Protein AF-A0A8K0U6S1-F1 (afdb_monomer)

pLDDT: mean 73.05, std 15.77, range [42.09, 96.25]

Sequence (130 aa):
DDYENVHPDIINKYYDVDSPQLMRQARQTRAGHPENEDEDFVIQDIAAQQMQQARHEAVCVLSAIDPFIDQNSEDVFYTMLHELIVRNITPDNFGLRTEEWEDGHYPTYEIIHIGRQELKDLHVSLADLI

Mean predicted aligned error: 19.87 Å

Structure (mmCIF, N/CA/C/O backbone):
data_AF-A0A8K0U6S1-F1
#
_entry.id   AF-A0A8K0U6S1-F1
#
loop_
_atom_site.group_PDB
_atom_site.id
_atom_site.type_symbol
_atom_site.label_atom_id
_atom_site.label_alt_id
_atom_site.label_comp_id
_atom_site.label_asym_id
_atom_site.label_entity_id
_atom_site.label_seq_id
_atom_site.pdbx_PDB_ins_code
_atom_site.Cartn_x
_atom_site.Cartn_y
_atom_site.Cartn_z
_atom_site.occupancy
_atom_site.B_iso_or_equiv
_atom_site.auth_seq_id
_atom_site.auth_comp_id
_atom_site.auth_asym_id
_atom_site.auth_atom_id
_atom_site.pdbx_PDB_model_num
ATOM 1 N N . ASP A 1 1 ? -4.825 9.990 42.679 1.00 52.81 1 ASP A N 1
ATOM 2 C CA . ASP A 1 1 ? -5.852 10.811 43.343 1.00 52.81 1 ASP A CA 1
ATOM 3 C C . ASP A 1 1 ? -5.530 12.240 42.950 1.00 52.81 1 ASP A C 1
ATOM 5 O O . ASP A 1 1 ? -4.779 12.926 43.626 1.00 52.81 1 ASP A O 1
ATOM 9 N N . ASP A 1 2 ? -5.911 12.600 41.722 1.00 57.50 2 ASP A N 1
ATOM 10 C CA . ASP A 1 2 ? -5.187 13.622 40.943 1.00 57.50 2 ASP A CA 1
ATOM 11 C C . ASP A 1 2 ? -5.944 14.960 40.884 1.00 57.50 2 ASP A C 1
ATOM 13 O O . ASP A 1 2 ? -5.611 15.847 40.100 1.00 57.50 2 ASP A O 1
ATOM 17 N N . TYR A 1 3 ? -6.970 15.117 41.726 1.00 59.97 3 TYR A N 1
ATOM 18 C CA . TYR A 1 3 ? -7.880 16.268 41.706 1.00 59.97 3 TYR A CA 1
ATOM 19 C C . TYR A 1 3 ? -8.016 16.979 43.057 1.00 59.97 3 TYR A C 1
ATOM 21 O O . TYR A 1 3 ? -8.895 17.819 43.222 1.00 59.97 3 TYR A O 1
ATOM 29 N N . GLU A 1 4 ? -7.123 16.710 44.011 1.00 62.50 4 GLU A N 1
ATOM 30 C CA . GLU A 1 4 ? -7.229 17.232 45.382 1.00 62.50 4 GLU A CA 1
ATOM 31 C C . GLU A 1 4 ? -7.019 18.763 45.488 1.00 62.50 4 GLU A C 1
ATOM 33 O O . GLU A 1 4 ? -7.388 19.372 46.486 1.00 62.50 4 GLU A O 1
ATOM 38 N N . ASN A 1 5 ? -6.510 19.415 44.432 1.00 62.59 5 ASN A N 1
ATOM 39 C CA . ASN A 1 5 ? -6.234 20.862 44.395 1.00 62.59 5 ASN A CA 1
ATOM 40 C C . ASN A 1 5 ? -7.011 21.645 43.321 1.00 62.59 5 ASN A C 1
ATOM 42 O O . ASN A 1 5 ? -6.708 22.816 43.074 1.00 62.59 5 ASN A O 1
ATOM 46 N N . VAL A 1 6 ? -7.998 21.040 42.652 1.00 66.25 6 VAL A N 1
ATOM 47 C CA . VAL A 1 6 ? -8.800 21.776 41.663 1.00 66.25 6 VAL A CA 1
ATOM 48 C C . VAL A 1 6 ? -9.935 22.507 42.375 1.00 66.25 6 VAL A C 1
ATOM 50 O O . VAL A 1 6 ? -10.813 21.890 42.970 1.00 66.25 6 VAL A O 1
ATOM 53 N N . HIS A 1 7 ? -9.921 23.840 42.304 1.00 65.75 7 HIS A N 1
ATOM 54 C CA . HIS A 1 7 ? -10.969 24.671 42.892 1.00 65.75 7 HIS A CA 1
ATOM 55 C C . HIS A 1 7 ? -12.331 24.333 42.252 1.00 65.75 7 HIS A C 1
ATOM 57 O O . HIS A 1 7 ? -12.411 24.285 41.020 1.00 65.75 7 HIS A O 1
ATOM 63 N N . PRO A 1 8 ? -13.405 24.126 43.037 1.00 66.50 8 PRO A N 1
ATOM 64 C CA . PRO A 1 8 ? -14.701 23.666 42.525 1.00 66.50 8 PRO A CA 1
ATOM 65 C C . PRO A 1 8 ? -15.278 24.581 41.436 1.00 66.50 8 PRO A C 1
ATOM 67 O O . PRO A 1 8 ? -15.878 24.097 40.482 1.00 66.50 8 PRO A O 1
ATOM 70 N N . ASP A 1 9 ? -15.004 25.883 41.495 1.00 63.88 9 ASP A N 1
ATOM 71 C CA . ASP A 1 9 ? -15.434 26.843 40.469 1.00 63.88 9 ASP A CA 1
ATOM 72 C C . ASP A 1 9 ? -14.833 26.569 39.080 1.00 63.88 9 ASP A C 1
ATOM 74 O O . ASP A 1 9 ? -15.455 26.871 38.062 1.00 63.88 9 ASP A O 1
ATOM 78 N N . ILE A 1 10 ? -13.635 25.974 39.013 1.00 65.12 10 ILE A N 1
ATOM 79 C CA . ILE A 1 10 ? -13.023 25.564 37.742 1.00 65.12 10 ILE A CA 1
ATOM 80 C C . ILE A 1 10 ? -13.830 24.414 37.146 1.00 65.12 10 ILE A C 1
ATOM 82 O O . ILE A 1 10 ? -14.128 24.427 35.957 1.00 65.12 10 ILE A O 1
ATOM 86 N N . ILE A 1 11 ? -14.233 23.452 37.974 1.00 62.75 11 ILE A N 1
ATOM 87 C CA . ILE A 1 11 ? -15.068 22.328 37.545 1.00 62.75 11 ILE A CA 1
ATOM 88 C C . ILE A 1 11 ? -16.433 22.859 37.092 1.00 62.75 11 ILE A C 1
ATOM 90 O O . ILE A 1 11 ? -16.884 22.536 35.998 1.00 62.75 11 ILE A O 1
ATOM 94 N N . ASN A 1 12 ? -17.044 23.761 37.857 1.00 63.91 12 ASN A N 1
ATOM 95 C CA . ASN A 1 12 ? -18.363 24.309 37.540 1.00 63.91 12 ASN A CA 1
ATOM 96 C C . ASN A 1 12 ? -18.378 25.128 36.242 1.00 63.91 12 ASN A C 1
ATOM 98 O O . ASN A 1 12 ? -19.343 25.035 35.487 1.00 63.91 12 ASN A O 1
ATOM 102 N N . LYS A 1 13 ? -17.291 25.850 35.930 1.00 60.91 13 LYS A N 1
ATOM 103 C CA . LYS A 1 13 ? -17.141 26.593 34.667 1.00 60.91 13 LYS A CA 1
ATOM 104 C C . LYS A 1 13 ? -17.123 25.687 33.433 1.00 60.91 13 LYS A C 1
ATOM 106 O O . LYS A 1 13 ? -17.563 26.110 32.371 1.00 60.91 13 LYS A O 1
ATOM 111 N N . TYR A 1 14 ? -16.584 24.476 33.555 1.00 58.97 14 TYR A N 1
ATOM 112 C CA . TYR A 1 14 ? -16.512 23.527 32.439 1.00 58.97 14 TYR A CA 1
ATOM 113 C C . TYR A 1 14 ? -17.683 22.536 32.408 1.00 58.97 14 TYR A C 1
ATOM 115 O O . TYR A 1 14 ? -17.895 21.899 31.380 1.00 58.97 14 TYR A O 1
ATOM 123 N N . TYR A 1 15 ? -18.444 22.413 33.501 1.00 63.22 15 TYR A N 1
ATOM 124 C CA . TYR A 1 15 ? -19.561 21.471 33.622 1.00 63.22 15 TYR A CA 1
ATOM 125 C C . TYR A 1 15 ? -20.952 22.124 33.714 1.00 63.22 15 TYR A C 1
ATOM 127 O O . TYR A 1 15 ? -21.918 21.411 33.980 1.00 63.22 15 TYR A O 1
ATOM 135 N N . ASP A 1 16 ? -21.071 23.437 33.466 1.00 54.28 16 ASP A N 1
ATOM 136 C CA . ASP A 1 16 ? -22.342 24.183 33.346 1.00 54.28 16 ASP A CA 1
ATOM 137 C C . ASP A 1 16 ? -23.383 23.831 34.427 1.00 54.28 16 ASP A C 1
ATOM 139 O O . ASP A 1 16 ? -24.584 23.684 34.181 1.00 54.28 16 ASP A O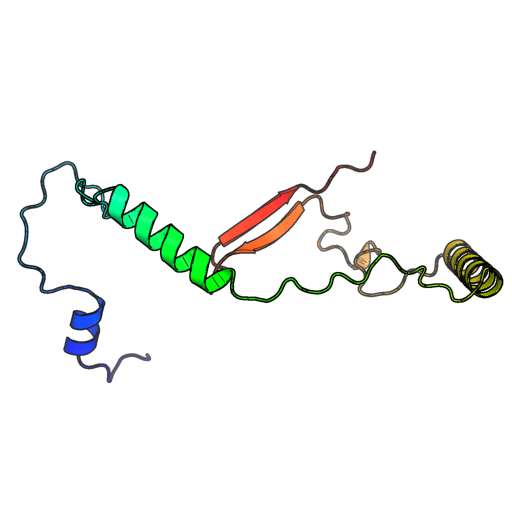 1
ATOM 143 N N . VAL A 1 17 ? -22.915 23.683 35.668 1.00 52.88 17 VAL A N 1
ATOM 144 C CA . VAL A 1 17 ? -23.765 23.246 36.788 1.00 52.88 17 VAL A CA 1
ATOM 145 C C . VAL A 1 17 ? -24.689 24.376 37.272 1.00 52.88 17 VAL A C 1
ATOM 147 O O . VAL A 1 17 ? -25.716 24.105 37.891 1.00 52.88 17 VAL A O 1
ATOM 150 N N . ASP A 1 18 ? -24.391 25.627 36.905 1.00 47.81 18 ASP A N 1
ATOM 151 C CA . ASP A 1 18 ? -25.144 26.830 37.292 1.00 47.81 18 ASP A CA 1
ATOM 152 C C . ASP A 1 18 ? -26.089 27.356 36.195 1.00 47.81 18 ASP A C 1
ATOM 154 O O . ASP A 1 18 ? -26.456 28.533 36.179 1.00 47.81 18 ASP A O 1
ATOM 158 N N . SER A 1 19 ? -26.534 26.502 35.269 1.00 53.50 19 SER A N 1
ATOM 159 C CA . SER A 1 19 ? -27.664 26.874 34.412 1.00 53.50 19 SER A CA 1
ATOM 160 C C . SER A 1 19 ? -28.946 26.959 35.258 1.00 53.50 19 SER A C 1
ATOM 162 O O . SER A 1 19 ? -29.284 25.983 35.938 1.00 53.50 19 SER A O 1
ATOM 164 N N . PRO A 1 20 ? -29.706 28.075 35.227 1.00 47.12 20 PRO A N 1
ATOM 165 C CA . PRO A 1 20 ? -30.996 28.138 35.898 1.00 47.12 20 PRO A CA 1
ATOM 166 C C . PRO A 1 20 ? -31.872 26.993 35.388 1.00 47.12 20 PRO A C 1
ATOM 168 O O . PRO A 1 20 ? -32.016 26.811 34.180 1.00 47.12 20 PRO A O 1
ATOM 171 N N . GLN A 1 21 ? -32.413 26.195 36.314 1.00 47.69 21 GLN A N 1
ATOM 172 C CA . GLN A 1 21 ? -33.190 24.994 36.010 1.00 47.69 21 GLN A CA 1
ATOM 173 C C . GLN A 1 21 ? -34.383 25.326 35.101 1.00 47.69 21 GLN A C 1
ATOM 175 O O . GLN A 1 21 ? -35.465 25.680 35.565 1.00 47.69 21 GLN A O 1
ATOM 180 N N . LEU A 1 22 ? -34.205 25.170 33.791 1.00 49.16 22 LEU A N 1
ATOM 181 C CA . LEU A 1 22 ? -35.309 25.061 32.852 1.00 49.16 22 LEU A CA 1
ATOM 182 C C . LEU A 1 22 ? -36.002 23.726 33.137 1.00 49.16 22 LEU A C 1
ATOM 184 O O . LEU A 1 22 ? -35.391 22.660 33.025 1.00 49.16 22 LEU A O 1
ATOM 188 N N . MET A 1 23 ? -37.263 23.790 33.579 1.00 44.47 23 MET A N 1
ATOM 189 C CA . MET A 1 23 ? -38.100 22.617 33.841 1.00 44.47 23 MET A CA 1
ATOM 190 C C . MET A 1 23 ? -38.047 21.660 32.644 1.00 44.47 23 MET A C 1
ATOM 192 O O . MET A 1 23 ? -38.578 21.951 31.574 1.00 44.47 23 MET A O 1
ATOM 196 N N . ARG A 1 24 ? -37.415 20.500 32.842 1.00 47.19 24 ARG A N 1
ATOM 197 C CA . ARG A 1 24 ? -37.347 19.425 31.850 1.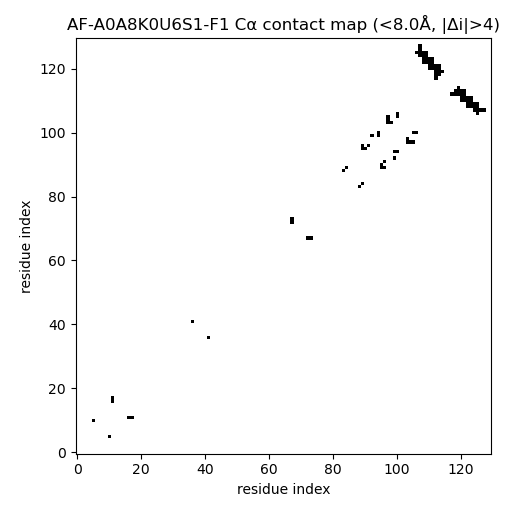00 47.19 24 ARG A CA 1
ATOM 198 C C . ARG A 1 24 ? -38.743 18.854 31.633 1.00 47.19 24 ARG A C 1
ATOM 200 O O . ARG A 1 24 ? -39.343 18.309 32.559 1.00 47.19 24 ARG A O 1
ATOM 207 N N . GLN A 1 25 ? -39.260 18.950 30.412 1.00 54.72 25 GLN A N 1
ATOM 208 C CA . GLN A 1 25 ? -40.460 18.211 30.031 1.00 54.72 25 GLN A CA 1
ATOM 209 C C . GLN A 1 25 ? -40.134 16.719 29.878 1.00 54.72 25 GLN A C 1
ATOM 211 O O . GLN A 1 25 ? -39.011 16.341 29.543 1.00 54.72 25 GLN A O 1
ATOM 216 N N . ALA A 1 26 ? -41.137 15.868 30.107 1.00 51.22 26 ALA A N 1
ATOM 217 C CA . ALA A 1 26 ? -41.033 14.412 30.268 1.00 51.22 26 ALA A CA 1
ATOM 218 C C . ALA A 1 26 ? -40.518 13.614 29.044 1.00 51.22 26 ALA A C 1
ATOM 220 O O . ALA A 1 26 ? -40.630 12.392 29.024 1.00 51.22 26 ALA A O 1
ATOM 221 N N . ARG A 1 27 ? -39.978 14.274 28.013 1.00 48.25 27 ARG A N 1
ATOM 222 C CA . ARG A 1 27 ? -39.513 13.649 26.765 1.00 48.25 27 ARG A CA 1
ATOM 223 C C . ARG A 1 27 ? -38.077 13.999 26.362 1.00 48.25 27 ARG A C 1
ATOM 225 O O . ARG A 1 27 ? -37.624 13.516 25.334 1.00 48.25 27 ARG A O 1
ATOM 232 N N . GLN A 1 28 ? -37.335 14.767 27.162 1.00 48.50 28 GLN A N 1
ATOM 233 C CA . GLN A 1 28 ? -35.913 14.994 26.890 1.00 48.50 28 GLN A CA 1
ATOM 234 C C . GLN A 1 28 ? -35.063 13.828 27.408 1.00 48.50 28 GLN A C 1
ATOM 236 O O . GLN A 1 28 ? -34.710 13.754 28.586 1.00 48.50 28 GLN A O 1
ATOM 241 N N . THR A 1 29 ? -34.708 12.914 26.508 1.00 49.56 29 THR A N 1
ATOM 242 C CA . THR A 1 29 ? -33.560 12.024 26.693 1.00 49.56 29 THR A CA 1
ATOM 243 C C . THR A 1 29 ? -32.281 12.852 26.668 1.00 49.56 29 THR A C 1
ATOM 245 O O . THR A 1 29 ? -32.117 13.748 25.848 1.00 49.56 29 THR A O 1
ATOM 248 N N . ARG A 1 30 ? -31.383 12.560 27.609 1.00 48.88 30 ARG A N 1
ATOM 249 C CA . ARG A 1 30 ? -30.088 13.209 27.845 1.00 48.88 30 ARG A CA 1
ATOM 250 C C . ARG A 1 30 ? -29.099 12.950 26.694 1.00 48.88 30 ARG A C 1
ATOM 252 O O . ARG A 1 30 ? -28.102 12.265 26.868 1.00 48.88 30 ARG A O 1
ATOM 259 N N . ALA A 1 31 ? -29.400 13.504 25.532 1.00 51.59 31 ALA A N 1
ATOM 260 C CA . ALA A 1 31 ? -28.498 13.808 24.436 1.00 51.59 31 ALA A CA 1
ATOM 261 C C . ALA A 1 31 ? -28.975 15.186 23.973 1.00 51.59 31 ALA A C 1
ATOM 263 O O . ALA A 1 31 ? -30.016 15.293 23.334 1.00 51.59 31 ALA A O 1
ATOM 264 N N . GLY A 1 32 ? -28.345 16.245 24.483 1.00 42.09 32 GLY A N 1
ATOM 265 C CA . GLY A 1 32 ? -28.803 17.609 24.252 1.00 42.09 32 GLY A CA 1
ATOM 266 C C . GLY A 1 32 ? -28.794 17.924 22.764 1.00 42.09 32 GLY A C 1
ATOM 267 O O . GLY A 1 32 ? -27.729 18.109 22.194 1.00 42.09 32 GLY A O 1
ATOM 268 N N . HIS A 1 33 ? -29.976 17.984 22.168 1.00 44.75 33 HIS A N 1
ATOM 269 C CA . HIS A 1 33 ? -30.217 18.741 20.955 1.00 44.75 33 HIS A CA 1
ATOM 270 C C . HIS A 1 33 ? -31.363 19.696 21.295 1.00 44.75 33 HIS A C 1
ATOM 272 O O . HIS A 1 33 ? -32.484 19.236 21.546 1.00 44.75 33 HIS A O 1
ATOM 278 N N . PRO A 1 34 ? -31.101 21.000 21.473 1.00 50.06 34 PRO A N 1
ATOM 279 C CA . PRO A 1 34 ? -32.187 21.961 21.481 1.00 50.06 34 PRO A CA 1
ATOM 280 C C . PRO A 1 34 ? -32.867 21.899 20.106 1.00 50.06 34 PRO A C 1
ATOM 282 O O . PRO A 1 34 ? -32.204 22.032 19.090 1.00 50.06 34 PRO A O 1
ATOM 285 N N . GLU A 1 35 ? -34.191 21.722 20.069 1.00 52.66 35 GLU A N 1
ATOM 286 C CA . GLU A 1 35 ? -35.017 21.695 18.838 1.00 52.66 35 GLU A CA 1
ATOM 287 C C . GLU A 1 35 ? -34.978 23.009 18.016 1.00 52.66 35 GLU A C 1
ATOM 289 O O . GLU A 1 35 ? -35.735 23.161 17.067 1.00 52.66 35 GLU A O 1
ATOM 294 N N . ASN A 1 36 ? -34.100 23.953 18.369 1.00 52.38 36 ASN A N 1
ATOM 295 C CA . ASN A 1 36 ? -33.941 25.263 17.743 1.00 52.38 36 ASN A CA 1
ATOM 296 C C . ASN A 1 36 ? -32.468 25.532 17.392 1.00 52.38 36 ASN A C 1
ATOM 298 O O . ASN A 1 36 ? -31.953 26.616 17.666 1.00 52.38 36 ASN A O 1
ATOM 302 N N . GLU A 1 37 ? -31.752 24.548 16.857 1.00 53.34 37 GLU A N 1
ATOM 303 C CA . GLU A 1 37 ? -30.539 24.869 16.107 1.00 53.34 37 GLU A CA 1
ATOM 304 C C . GLU A 1 37 ? -31.001 25.318 14.725 1.00 53.34 37 GLU A C 1
ATOM 306 O O . GLU A 1 37 ? -31.447 24.501 13.925 1.00 53.34 37 GLU A O 1
ATOM 311 N N . ASP A 1 38 ? -30.979 26.633 14.486 1.00 58.38 38 ASP A N 1
ATOM 312 C CA . ASP A 1 38 ? -31.179 27.211 13.160 1.00 58.38 38 ASP A CA 1
ATOM 313 C C . ASP A 1 38 ? -30.231 26.477 12.197 1.00 58.38 38 ASP A C 1
ATOM 315 O O . ASP A 1 38 ? -29.018 26.696 12.231 1.00 58.38 38 ASP A O 1
ATOM 319 N N . GLU A 1 39 ? -30.761 25.550 11.391 1.00 57.53 39 GLU A N 1
ATOM 320 C CA . GLU A 1 39 ? -29.969 24.645 10.539 1.00 57.53 39 GLU A CA 1
ATOM 321 C C . GLU A 1 39 ? -28.993 25.434 9.647 1.00 57.53 39 GLU A C 1
ATOM 323 O O . GLU A 1 39 ? -27.865 25.007 9.394 1.00 57.53 39 GLU A O 1
ATOM 328 N N . ASP A 1 40 ? -29.391 26.650 9.272 1.00 59.69 40 ASP A N 1
ATOM 329 C CA . ASP A 1 40 ? -28.595 27.615 8.519 1.00 59.69 40 ASP A CA 1
ATOM 330 C C . ASP A 1 40 ? -27.302 28.039 9.241 1.00 59.69 40 ASP A C 1
ATOM 332 O O . ASP A 1 40 ? -26.264 28.201 8.597 1.00 59.69 40 ASP A O 1
ATOM 336 N N . PHE A 1 41 ? -27.325 28.187 10.570 1.00 59.25 41 PHE A N 1
ATOM 337 C CA . PHE A 1 41 ? -26.152 28.561 11.366 1.00 59.25 41 PHE A CA 1
ATOM 338 C C . PHE A 1 41 ? -25.134 27.417 11.434 1.00 59.25 41 PHE A C 1
ATOM 340 O O . PHE A 1 41 ? -23.935 27.642 11.271 1.00 59.25 41 PHE A O 1
ATOM 347 N N . VAL A 1 42 ? -25.609 26.177 11.593 1.00 66.31 42 VAL A N 1
ATOM 348 C CA . VAL A 1 42 ? -24.754 24.980 11.623 1.00 66.31 42 VAL A CA 1
ATOM 349 C C . VAL A 1 42 ? -24.110 24.740 10.255 1.00 66.31 42 VAL A C 1
ATOM 351 O O . VAL A 1 42 ? -22.911 24.474 10.168 1.00 66.31 42 VAL A O 1
ATOM 354 N N . ILE A 1 43 ? -24.869 24.903 9.167 1.00 73.12 43 ILE A N 1
ATOM 355 C CA . ILE A 1 43 ? -24.343 24.799 7.797 1.00 73.12 43 ILE A CA 1
ATOM 356 C C . ILE A 1 43 ? -23.282 25.877 7.540 1.00 73.12 43 ILE A C 1
ATOM 358 O O . ILE A 1 43 ? -22.246 25.597 6.930 1.00 73.12 43 ILE A O 1
ATOM 362 N N . GLN A 1 44 ? -23.510 27.101 8.018 1.00 71.31 44 GLN A N 1
ATOM 363 C CA . GLN A 1 44 ? -22.578 28.210 7.840 1.00 71.31 44 GLN A CA 1
ATOM 364 C C . GLN A 1 44 ? -21.277 28.016 8.631 1.00 71.31 44 GLN A C 1
ATOM 366 O O . GLN A 1 44 ? -20.204 28.323 8.106 1.00 71.31 44 GLN A O 1
ATOM 371 N N . ASP A 1 45 ? -21.349 27.461 9.842 1.00 71.12 45 ASP A N 1
ATOM 372 C CA . ASP A 1 45 ? -20.176 27.143 10.663 1.00 71.12 45 ASP A CA 1
ATOM 373 C C . ASP A 1 45 ? -19.358 25.990 10.060 1.00 71.12 45 ASP A C 1
ATOM 375 O O . ASP A 1 45 ? -18.145 26.114 9.882 1.00 71.12 45 ASP A O 1
ATOM 379 N N . ILE A 1 46 ? -20.021 24.922 9.595 1.00 70.88 46 ILE A N 1
ATOM 380 C CA . ILE A 1 46 ? -19.368 23.823 8.863 1.00 70.88 46 ILE A CA 1
ATOM 381 C C . ILE A 1 46 ? -18.654 24.359 7.617 1.00 70.88 46 ILE A C 1
ATOM 383 O O . ILE A 1 46 ? -17.489 24.029 7.384 1.00 70.88 46 ILE A O 1
ATOM 387 N N . ALA A 1 47 ? -19.317 25.210 6.830 1.00 71.81 47 ALA A N 1
ATOM 388 C CA . ALA A 1 47 ? -18.722 25.807 5.639 1.00 71.81 47 ALA A CA 1
ATOM 389 C C . ALA A 1 47 ? -17.516 26.697 5.989 1.00 71.81 47 ALA A C 1
ATOM 391 O O . ALA A 1 47 ? -16.463 26.593 5.355 1.00 71.81 47 ALA A O 1
ATOM 392 N N . ALA A 1 48 ? -17.627 27.534 7.024 1.00 69.69 48 ALA A N 1
ATOM 393 C CA . ALA A 1 48 ? -16.539 28.397 7.479 1.00 69.69 48 ALA A CA 1
ATOM 394 C C . ALA A 1 48 ? -15.329 27.590 7.984 1.00 69.69 48 ALA A C 1
ATOM 396 O O . ALA A 1 48 ? -14.178 27.927 7.679 1.00 69.69 48 ALA A O 1
ATOM 397 N N . GLN A 1 49 ? -15.579 26.499 8.707 1.00 68.00 49 GLN A N 1
ATOM 398 C CA . GLN A 1 49 ? -14.552 25.628 9.266 1.00 68.00 49 GLN A CA 1
ATOM 399 C C . GLN A 1 49 ? -13.851 24.805 8.172 1.00 68.00 49 GLN A C 1
ATOM 401 O O . GLN A 1 49 ? -12.620 24.736 8.143 1.00 68.00 49 GLN A O 1
ATOM 406 N N . GLN A 1 50 ? -14.604 24.273 7.204 1.00 65.00 50 GLN A N 1
ATOM 407 C CA . GLN A 1 50 ? -14.045 23.578 6.038 1.00 65.00 50 GLN A CA 1
ATOM 408 C C . GLN A 1 50 ? -13.202 24.515 5.162 1.00 65.00 50 GLN A C 1
ATOM 410 O O . GLN A 1 50 ? -12.119 24.138 4.710 1.00 65.00 50 GLN A O 1
ATOM 415 N N . MET A 1 51 ? -13.636 25.766 4.975 1.00 60.81 51 MET A N 1
ATOM 416 C CA . MET A 1 51 ? -12.867 26.760 4.220 1.00 60.81 51 MET A CA 1
ATOM 417 C C . MET A 1 51 ? -11.528 27.115 4.877 1.00 60.81 51 MET A C 1
ATOM 419 O O . MET A 1 51 ? -10.589 27.459 4.161 1.00 60.81 51 MET A O 1
ATOM 423 N N . GLN A 1 52 ? -11.400 27.037 6.208 1.00 59.78 52 GLN A N 1
ATOM 424 C CA . GLN A 1 52 ? -10.100 27.196 6.874 1.00 59.78 52 GLN A CA 1
ATOM 425 C C . GLN A 1 52 ? -9.180 25.991 6.644 1.00 59.78 52 GLN A C 1
ATOM 427 O O . GLN A 1 52 ? -7.973 26.177 6.489 1.00 59.78 52 GLN A O 1
ATOM 432 N N . GLN A 1 53 ? -9.733 24.778 6.585 1.00 58.12 53 GLN A N 1
ATOM 433 C CA . GLN A 1 53 ? -8.965 23.540 6.405 1.00 58.12 53 GLN A CA 1
ATOM 434 C C . GLN A 1 53 ? -8.507 23.312 4.956 1.00 58.12 53 GLN A C 1
ATOM 436 O O . GLN A 1 53 ? -7.477 22.683 4.736 1.00 58.12 53 GLN A O 1
ATOM 441 N N . ALA A 1 54 ? -9.205 23.889 3.974 1.00 59.12 54 ALA A N 1
ATOM 442 C CA . ALA A 1 54 ? -8.853 23.817 2.553 1.00 59.12 54 ALA A CA 1
ATOM 443 C C . ALA A 1 54 ? -7.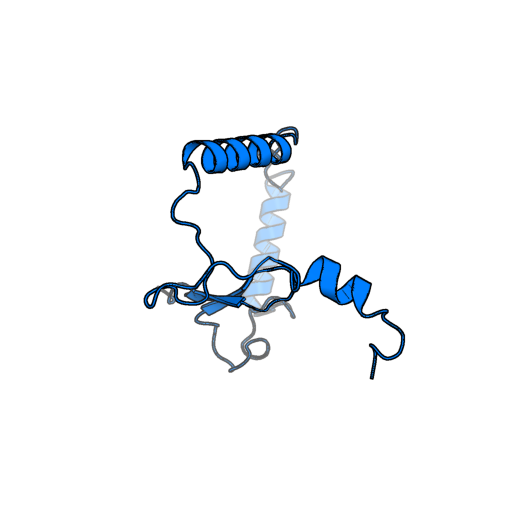780 24.839 2.109 1.00 59.12 54 ALA A C 1
ATOM 445 O O . ALA A 1 54 ? -7.513 24.977 0.918 1.00 59.12 54 ALA A O 1
ATOM 446 N N . ARG A 1 55 ? -7.163 25.586 3.039 1.00 59.97 55 ARG A N 1
ATOM 447 C CA . ARG A 1 55 ? -6.134 26.607 2.739 1.00 59.97 55 ARG A CA 1
ATOM 448 C C . ARG A 1 55 ? -4.724 26.053 2.541 1.00 59.97 55 ARG A C 1
ATOM 450 O O . ARG A 1 55 ? -3.766 26.823 2.576 1.00 59.97 55 ARG A O 1
ATOM 457 N N . HIS A 1 56 ? -4.564 24.749 2.358 1.00 68.69 56 HIS A N 1
ATOM 458 C CA . HIS A 1 56 ? -3.290 24.247 1.873 1.00 68.69 56 HIS A CA 1
ATOM 459 C C . HIS A 1 56 ? -3.254 24.419 0.351 1.00 68.69 56 HIS A C 1
ATOM 461 O O . HIS A 1 56 ? -4.223 24.121 -0.348 1.00 68.69 56 HIS A O 1
ATOM 467 N N . GLU A 1 57 ? -2.136 24.916 -0.174 1.00 69.00 57 GLU A N 1
ATOM 468 C CA . GLU A 1 57 ? -1.843 24.783 -1.599 1.00 69.00 57 GLU A CA 1
ATOM 469 C C . GLU A 1 57 ? -2.001 23.303 -1.982 1.00 69.00 57 GLU A C 1
ATOM 471 O O . GLU A 1 57 ? -1.739 22.414 -1.160 1.00 69.00 57 GLU A O 1
ATOM 476 N N . ALA A 1 58 ? -2.525 23.023 -3.178 1.00 74.75 58 ALA A N 1
ATOM 477 C CA . ALA A 1 58 ? -2.666 21.647 -3.632 1.00 74.75 58 ALA A CA 1
ATOM 478 C C . ALA A 1 58 ? -1.297 20.973 -3.511 1.00 74.75 58 ALA A C 1
ATOM 480 O O . ALA A 1 58 ? -0.320 21.445 -4.094 1.00 74.75 58 ALA A O 1
ATOM 481 N N . VAL A 1 59 ? -1.216 19.908 -2.708 1.00 68.44 59 VAL A N 1
ATOM 482 C CA . VAL A 1 59 ? 0.025 19.147 -2.586 1.00 68.44 59 VAL A CA 1
ATOM 483 C C . VAL A 1 59 ? 0.362 18.685 -3.992 1.00 68.44 59 VAL A C 1
ATOM 485 O O . VAL A 1 59 ? -0.472 18.060 -4.648 1.00 68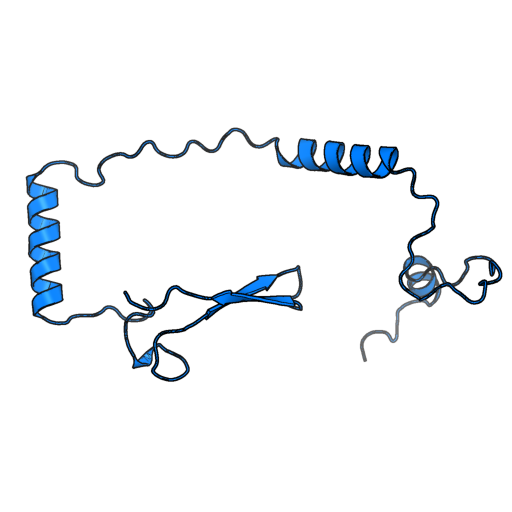.44 59 VAL A O 1
ATOM 488 N N . CYS A 1 60 ? 1.551 19.053 -4.467 1.00 68.75 60 CYS A N 1
ATOM 489 C CA . CYS A 1 60 ? 2.057 18.586 -5.744 1.00 68.75 60 CYS A CA 1
ATOM 490 C C . CYS A 1 60 ? 2.173 17.067 -5.644 1.00 68.75 60 CYS A C 1
ATOM 492 O O . CYS A 1 60 ? 3.144 16.535 -5.103 1.00 68.75 60 CYS A O 1
ATOM 494 N N . VAL A 1 61 ? 1.130 16.372 -6.097 1.00 74.38 61 VAL A N 1
ATOM 495 C CA . VAL A 1 61 ? 1.183 14.936 -6.302 1.00 74.38 61 VAL A CA 1
ATOM 496 C C . VAL A 1 61 ? 2.241 14.769 -7.370 1.00 74.38 61 VAL A C 1
ATOM 498 O O . VAL A 1 61 ? 2.065 15.259 -8.488 1.00 74.38 61 VAL A O 1
ATOM 501 N N . LEU A 1 62 ? 3.366 14.162 -6.994 1.00 68.31 62 LEU A N 1
ATOM 502 C CA . LEU A 1 62 ? 4.406 13.814 -7.945 1.00 68.31 62 LEU A CA 1
ATOM 503 C C . LEU A 1 62 ? 3.706 13.091 -9.092 1.00 68.31 62 LEU A C 1
ATOM 505 O O . LEU A 1 62 ? 3.074 12.053 -8.887 1.00 68.31 62 LEU A O 1
ATOM 509 N N . SER A 1 63 ? 3.743 13.701 -10.279 1.00 66.00 63 SER A N 1
ATOM 510 C CA . SER A 1 63 ? 3.292 13.053 -11.505 1.00 66.00 63 SER A CA 1
ATOM 511 C C . SER A 1 63 ? 3.927 11.673 -11.534 1.00 66.00 63 SER A C 1
ATOM 513 O O . SER A 1 63 ? 5.100 11.589 -11.178 1.00 66.00 63 SER A O 1
ATOM 515 N N . ALA A 1 64 ? 3.177 10.633 -11.899 1.00 67.75 64 ALA A N 1
ATOM 516 C CA . ALA A 1 64 ? 3.675 9.263 -11.979 1.00 67.75 64 ALA A CA 1
ATOM 517 C C . ALA A 1 64 ? 4.928 9.211 -12.870 1.00 67.75 64 ALA A C 1
ATOM 519 O O . ALA A 1 64 ? 4.844 9.107 -14.091 1.00 67.75 64 ALA A O 1
ATOM 520 N N . ILE A 1 65 ? 6.083 9.395 -12.242 1.00 79.81 65 ILE A N 1
ATOM 521 C CA . ILE A 1 65 ? 7.398 9.281 -12.837 1.00 79.81 65 ILE A CA 1
ATOM 522 C C . ILE A 1 65 ? 7.745 7.824 -12.632 1.00 79.81 65 ILE A C 1
ATOM 524 O O . ILE A 1 65 ? 7.631 7.308 -11.516 1.00 79.81 65 ILE A O 1
ATOM 528 N N . ASP A 1 66 ? 8.109 7.174 -13.727 1.00 83.06 66 ASP A N 1
ATOM 529 C CA . ASP A 1 66 ? 8.660 5.834 -13.680 1.00 83.06 66 ASP A CA 1
ATOM 530 C C . ASP A 1 66 ? 9.800 5.808 -12.641 1.00 83.06 66 ASP A C 1
ATOM 532 O O . ASP A 1 66 ? 10.721 6.628 -12.735 1.00 83.06 66 ASP A O 1
ATOM 536 N N . PRO A 1 67 ? 9.730 4.950 -11.605 1.00 87.62 67 PRO A N 1
ATOM 537 C CA . PRO A 1 67 ? 10.787 4.865 -10.604 1.00 87.62 67 PRO A CA 1
ATOM 538 C C . PRO A 1 67 ? 12.122 4.382 -11.196 1.00 87.62 67 PRO A C 1
ATOM 540 O O . PRO A 1 67 ? 13.156 4.514 -10.537 1.00 87.62 67 PRO A O 1
ATOM 543 N N . PHE A 1 68 ? 12.116 3.840 -12.417 1.00 91.38 68 PHE A N 1
ATOM 544 C CA . PHE A 1 68 ? 13.295 3.373 -13.129 1.00 91.38 68 PHE A CA 1
ATOM 545 C C . PHE A 1 68 ? 13.849 4.454 -14.064 1.00 91.38 68 PHE A C 1
ATOM 547 O O . PHE A 1 68 ? 13.135 5.107 -14.821 1.00 91.38 68 PHE A O 1
ATOM 554 N N . ILE A 1 69 ? 15.171 4.644 -14.014 1.00 89.56 69 ILE A N 1
ATOM 555 C CA . ILE A 1 69 ? 15.877 5.627 -14.854 1.00 89.56 69 ILE A CA 1
ATOM 556 C C . ILE A 1 69 ? 15.947 5.132 -16.310 1.00 89.56 69 ILE A C 1
ATOM 558 O O . ILE A 1 69 ? 15.935 5.931 -17.248 1.00 89.56 69 ILE A O 1
ATOM 562 N N . ASP A 1 70 ? 16.024 3.813 -16.493 1.00 93.38 70 ASP A N 1
ATOM 563 C CA . ASP A 1 70 ? 16.110 3.127 -17.779 1.00 93.38 70 ASP A CA 1
ATOM 56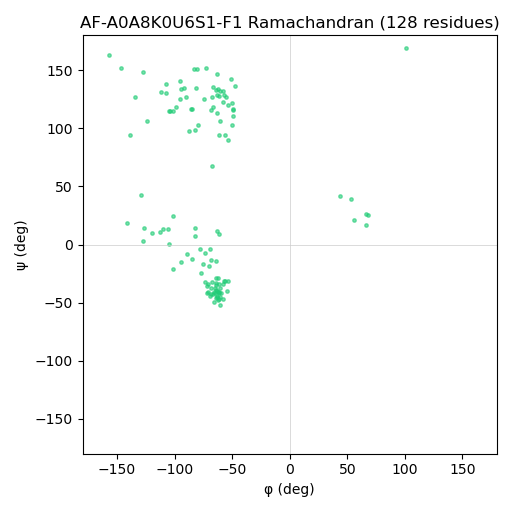4 C C . ASP A 1 70 ? 15.616 1.670 -17.679 1.00 93.38 70 ASP A C 1
ATOM 566 O O . ASP A 1 70 ? 15.570 1.089 -16.591 1.00 93.38 70 ASP A O 1
ATOM 570 N N . GLN A 1 71 ? 15.316 1.059 -18.831 1.00 93.19 71 GLN A N 1
ATOM 571 C CA . GLN A 1 71 ? 14.821 -0.322 -18.929 1.00 93.19 71 GLN A CA 1
ATOM 572 C C . GLN A 1 71 ? 15.768 -1.353 -18.301 1.00 93.19 71 GLN A C 1
ATOM 574 O O . GLN A 1 71 ? 15.321 -2.341 -17.734 1.00 93.19 71 GLN A O 1
ATOM 579 N N . ASN A 1 72 ? 17.084 -1.141 -18.367 1.00 95.56 72 ASN A N 1
ATOM 580 C CA . ASN A 1 72 ? 18.034 -2.092 -17.800 1.00 95.56 72 ASN A CA 1
ATOM 581 C C . ASN A 1 72 ? 17.988 -2.066 -16.261 1.00 95.56 72 ASN A C 1
ATOM 583 O O . ASN A 1 72 ? 18.133 -3.109 -15.628 1.00 95.56 72 ASN A O 1
ATOM 587 N N . SER A 1 73 ? 17.744 -0.904 -15.644 1.00 93.75 73 SER A N 1
ATOM 588 C CA . SER A 1 73 ? 17.521 -0.809 -14.193 1.00 93.75 73 SER A CA 1
ATOM 589 C C . SER A 1 73 ? 16.239 -1.526 -13.746 1.00 93.75 73 SER A C 1
ATOM 591 O O . SER A 1 73 ? 16.238 -2.199 -12.712 1.00 93.75 73 SER A O 1
ATOM 593 N N . GLU A 1 74 ? 15.191 -1.454 -14.567 1.00 94.94 74 GLU A N 1
ATOM 594 C CA . GLU A 1 74 ? 13.933 -2.175 -14.374 1.00 94.94 74 GLU A CA 1
ATOM 595 C C . GLU A 1 74 ? 14.136 -3.694 -14.504 1.00 94.94 74 GLU A C 1
ATOM 597 O O . GLU A 1 74 ? 13.771 -4.455 -13.604 1.00 94.94 74 GLU A O 1
ATOM 602 N N . ASP A 1 75 ? 14.805 -4.142 -15.569 1.00 96.25 75 ASP A N 1
ATOM 603 C CA . ASP A 1 75 ? 15.090 -5.557 -15.817 1.00 96.25 75 ASP A CA 1
ATOM 604 C C . ASP A 1 75 ? 15.922 -6.171 -14.682 1.00 96.25 75 ASP A C 1
ATOM 606 O O . ASP A 1 75 ? 15.640 -7.284 -14.226 1.00 96.25 75 ASP A O 1
ATOM 610 N N . VAL A 1 76 ? 16.929 -5.446 -14.178 1.00 95.94 76 VAL A N 1
ATOM 611 C CA . VAL A 1 76 ? 17.737 -5.879 -13.028 1.00 95.94 76 VAL A CA 1
ATOM 612 C C . VAL A 1 76 ? 16.873 -6.008 -11.775 1.00 95.94 76 VAL A C 1
ATOM 614 O O . VAL A 1 76 ? 16.981 -7.013 -11.069 1.00 95.94 76 VAL A O 1
ATOM 617 N N . PHE A 1 77 ? 16.004 -5.031 -11.505 1.00 95.06 77 PHE A N 1
ATOM 618 C CA . PHE A 1 77 ? 15.108 -5.069 -10.353 1.00 95.06 77 PHE A CA 1
ATOM 619 C C . PHE A 1 77 ? 14.173 -6.280 -10.407 1.00 95.06 77 PHE A C 1
ATOM 621 O O . PHE A 1 77 ? 14.141 -7.066 -9.459 1.00 95.06 77 PHE A O 1
ATOM 628 N N . TYR A 1 78 ? 13.463 -6.484 -11.520 1.00 95.19 78 TYR A N 1
ATOM 629 C CA . TYR A 1 78 ? 12.530 -7.605 -11.644 1.00 95.19 78 TYR A CA 1
ATOM 630 C C . TYR A 1 78 ? 13.233 -8.961 -11.677 1.00 95.19 78 TYR A C 1
ATOM 632 O O . TYR A 1 78 ? 12.703 -9.931 -11.136 1.00 95.19 78 TYR A O 1
ATOM 640 N N . THR A 1 79 ? 14.443 -9.037 -12.236 1.00 96.06 79 THR A N 1
ATOM 641 C CA . THR A 1 79 ? 15.255 -10.261 -12.187 1.00 96.06 79 THR A CA 1
ATOM 642 C C . THR A 1 79 ? 15.608 -10.625 -10.744 1.00 96.06 79 THR A C 1
ATOM 644 O O . THR A 1 79 ? 15.401 -11.766 -10.327 1.00 96.06 79 THR A O 1
ATOM 647 N N . MET A 1 80 ? 16.083 -9.654 -9.959 1.00 94.38 80 MET A N 1
ATOM 648 C CA . MET A 1 80 ? 16.415 -9.858 -8.544 1.00 94.38 80 MET A CA 1
ATOM 649 C C . MET A 1 80 ? 15.171 -10.177 -7.711 1.00 94.38 80 MET A C 1
ATOM 651 O O . MET A 1 80 ? 15.203 -11.073 -6.868 1.00 94.38 80 MET A O 1
ATOM 655 N N . LEU A 1 81 ? 14.054 -9.493 -7.970 1.00 92.31 81 LEU A N 1
ATOM 656 C CA . LEU A 1 81 ? 12.782 -9.761 -7.305 1.00 92.31 81 LEU A CA 1
ATOM 657 C C . LEU A 1 81 ? 12.307 -11.192 -7.583 1.00 92.31 81 LEU A C 1
ATOM 659 O O . LEU A 1 81 ? 11.936 -11.907 -6.655 1.00 92.31 81 LEU A O 1
ATOM 663 N N . HIS A 1 82 ? 12.376 -11.641 -8.837 1.00 93.88 82 HIS A N 1
ATOM 664 C CA . HIS A 1 82 ? 12.024 -13.009 -9.205 1.00 93.88 82 HIS A CA 1
ATOM 665 C C . HIS A 1 82 ? 12.930 -14.035 -8.509 1.00 93.88 82 HIS A C 1
ATOM 667 O O . HIS A 1 82 ? 12.450 -15.054 -8.015 1.00 93.88 82 HIS A O 1
ATOM 673 N N . GLU A 1 83 ? 14.232 -13.767 -8.407 1.00 94.38 83 GLU A N 1
ATOM 674 C CA . GLU A 1 83 ? 15.167 -14.618 -7.664 1.00 94.38 83 GLU A CA 1
ATOM 675 C C . GLU A 1 83 ? 14.810 -14.711 -6.169 1.00 94.38 83 GLU A C 1
ATOM 677 O O . GLU A 1 83 ? 14.841 -15.806 -5.602 1.00 94.38 83 GLU A O 1
ATOM 682 N N . LEU A 1 84 ? 14.424 -13.599 -5.534 1.00 91.06 84 LEU A N 1
ATOM 683 C CA . LEU A 1 84 ? 13.973 -13.576 -4.137 1.00 91.06 84 LEU A CA 1
ATOM 684 C C . LEU A 1 84 ? 12.669 -14.357 -3.932 1.00 91.06 84 LEU A C 1
ATOM 686 O O . LEU A 1 84 ? 12.568 -15.126 -2.974 1.00 91.06 84 LEU A O 1
ATOM 690 N N . ILE A 1 85 ? 11.715 -14.216 -4.857 1.00 88.88 85 ILE A N 1
ATOM 691 C CA . ILE A 1 85 ? 10.453 -14.968 -4.850 1.00 88.88 85 ILE A CA 1
ATOM 692 C C . ILE A 1 85 ? 10.731 -16.470 -4.973 1.00 88.88 85 ILE A C 1
ATOM 694 O O . ILE A 1 85 ? 10.217 -17.256 -4.181 1.00 88.88 85 ILE A O 1
ATOM 698 N N . VAL A 1 86 ? 11.596 -16.885 -5.907 1.00 92.12 86 VAL A N 1
ATOM 699 C CA . VAL A 1 86 ? 11.983 -18.300 -6.081 1.00 92.12 86 VAL A CA 1
ATOM 700 C C . VAL A 1 86 ? 12.672 -18.856 -4.833 1.00 92.12 86 VAL A C 1
ATOM 702 O O . VAL A 1 86 ? 12.503 -20.026 -4.495 1.00 92.12 86 VAL A O 1
ATOM 705 N N . ARG A 1 87 ? 13.441 -18.025 -4.126 1.00 92.19 87 ARG A N 1
ATOM 706 C CA . ARG A 1 87 ? 14.081 -18.392 -2.856 1.00 92.19 87 ARG A CA 1
ATOM 707 C C . ARG A 1 87 ? 13.130 -18.364 -1.660 1.00 92.19 87 ARG A C 1
ATOM 709 O O . ARG A 1 87 ? 13.558 -18.733 -0.569 1.00 92.19 87 ARG A O 1
ATOM 716 N N . ASN A 1 88 ? 11.876 -17.955 -1.861 1.00 87.06 88 ASN A N 1
ATOM 717 C CA . ASN A 1 88 ? 10.863 -17.801 -0.823 1.00 87.06 88 ASN A CA 1
ATOM 718 C C . ASN A 1 88 ? 11.351 -16.923 0.346 1.00 87.06 88 ASN A C 1
ATOM 720 O O . ASN A 1 88 ? 11.126 -17.235 1.516 1.00 87.06 88 ASN A O 1
ATOM 724 N N . ILE A 1 89 ? 12.091 -15.855 0.024 1.00 86.38 89 ILE A N 1
ATOM 725 C CA . ILE A 1 89 ? 12.600 -14.897 1.009 1.00 86.38 89 ILE A CA 1
ATOM 726 C C . ILE A 1 89 ? 11.526 -13.830 1.214 1.00 86.38 89 ILE A C 1
ATOM 728 O O . ILE A 1 89 ? 11.419 -12.889 0.430 1.00 86.38 89 ILE A O 1
ATOM 732 N N . THR A 1 90 ? 10.738 -13.985 2.275 1.00 84.75 90 THR A N 1
ATOM 733 C CA . THR A 1 90 ? 9.739 -12.997 2.696 1.00 84.75 90 THR A CA 1
ATOM 734 C C . THR A 1 90 ? 10.344 -12.084 3.764 1.00 84.75 90 THR A C 1
ATOM 736 O O . THR A 1 90 ? 10.847 -12.598 4.764 1.00 84.75 90 THR A O 1
ATOM 739 N N . PRO A 1 91 ? 10.332 -10.753 3.577 1.00 86.50 91 PRO A N 1
ATOM 740 C CA . PRO A 1 91 ? 10.808 -9.813 4.586 1.00 86.50 91 PRO A CA 1
ATOM 741 C C . PRO A 1 91 ? 9.972 -9.860 5.871 1.00 86.50 91 PRO A C 1
ATOM 743 O O . PRO A 1 91 ? 8.757 -10.038 5.813 1.00 86.50 91 PRO A O 1
ATOM 746 N N . ASP A 1 92 ? 10.628 -9.627 7.006 1.00 88.12 92 ASP A N 1
ATOM 747 C CA . ASP A 1 92 ? 9.965 -9.504 8.305 1.00 88.12 92 ASP A CA 1
ATOM 748 C C . ASP A 1 92 ? 9.353 -8.105 8.499 1.00 88.12 92 ASP A C 1
ATOM 750 O O . ASP A 1 92 ? 9.898 -7.098 8.044 1.00 88.12 92 ASP A O 1
ATOM 754 N N . ASN A 1 93 ? 8.283 -8.037 9.285 1.00 86.25 93 ASN A N 1
ATOM 755 C CA . ASN A 1 93 ? 7.461 -6.879 9.634 1.00 86.25 93 ASN A CA 1
ATOM 756 C C . ASN A 1 93 ? 6.671 -6.270 8.467 1.00 86.25 93 ASN A C 1
ATOM 758 O O . ASN A 1 93 ? 6.345 -5.084 8.499 1.00 86.25 93 ASN A O 1
ATOM 762 N N . PHE A 1 94 ? 6.349 -7.068 7.447 1.00 85.25 94 PHE A N 1
ATOM 763 C CA . PHE A 1 94 ? 5.494 -6.634 6.333 1.00 85.25 94 PHE A CA 1
ATOM 764 C C . PHE A 1 94 ? 4.074 -7.211 6.400 1.00 85.25 94 PHE A C 1
ATOM 766 O O . PHE A 1 94 ? 3.263 -6.924 5.523 1.00 85.25 94 PHE A O 1
ATOM 773 N N . GLY A 1 95 ? 3.757 -8.015 7.421 1.00 84.81 95 GLY A N 1
ATOM 774 C CA . GLY A 1 95 ? 2.450 -8.660 7.556 1.00 84.81 95 GLY A CA 1
ATOM 775 C C . GLY A 1 95 ? 2.211 -9.714 6.475 1.00 84.81 95 GLY A C 1
ATOM 776 O O . GLY A 1 95 ? 1.068 -9.984 6.112 1.00 84.81 95 GLY A O 1
ATOM 777 N N . LEU A 1 96 ? 3.285 -10.284 5.926 1.00 83.94 96 LEU A N 1
ATOM 778 C CA . LEU A 1 96 ? 3.238 -11.262 4.836 1.00 83.94 96 LEU A CA 1
ATOM 779 C C . LEU A 1 96 ? 3.421 -12.691 5.343 1.00 83.94 96 LEU A C 1
ATOM 781 O O . LEU A 1 96 ? 3.071 -13.643 4.645 1.00 83.94 96 LEU A O 1
ATOM 785 N N . ARG A 1 97 ? 4.011 -12.848 6.530 1.00 85.75 97 ARG A N 1
ATOM 786 C CA . ARG A 1 97 ? 4.293 -14.152 7.118 1.00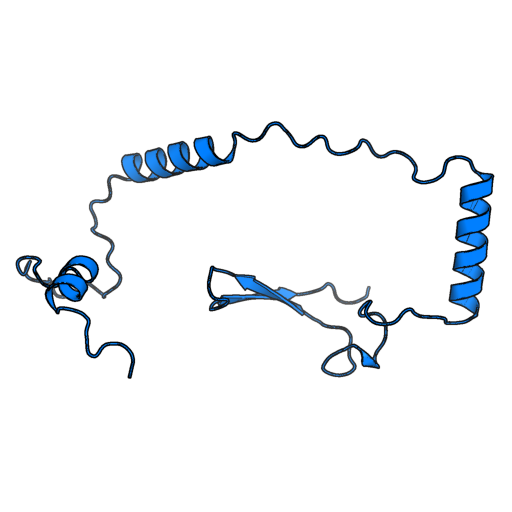 85.75 97 ARG A CA 1
ATOM 787 C C . ARG A 1 97 ? 3.170 -14.550 8.064 1.00 85.75 97 ARG A C 1
ATOM 789 O O . ARG A 1 97 ? 2.707 -13.735 8.853 1.00 85.75 97 ARG A O 1
ATOM 796 N N . THR A 1 98 ? 2.804 -15.828 8.058 1.00 86.94 98 THR A N 1
ATOM 797 C CA . THR A 1 98 ? 1.787 -16.379 8.966 1.00 86.94 98 THR A CA 1
ATOM 798 C C . THR A 1 98 ? 2.120 -16.132 10.437 1.00 86.94 98 THR A C 1
ATOM 800 O O . THR A 1 98 ? 1.224 -15.949 11.252 1.00 86.94 98 THR A O 1
ATOM 803 N N . GLU A 1 99 ? 3.412 -16.084 10.775 1.00 89.44 99 GLU A N 1
ATOM 804 C CA . GLU A 1 99 ? 3.891 -15.798 12.131 1.00 89.44 99 GLU A CA 1
ATOM 805 C C . GLU A 1 99 ? 3.664 -14.344 12.578 1.00 89.44 99 GLU A C 1
ATOM 807 O O . GLU A 1 99 ? 3.728 -14.059 13.771 1.00 89.44 99 GLU A O 1
ATOM 812 N N . GLU A 1 100 ? 3.430 -13.426 11.640 1.00 89.06 100 GLU A N 1
ATOM 813 C CA . GLU A 1 100 ? 3.162 -12.007 11.911 1.00 89.06 100 GLU A CA 1
ATOM 814 C C . GLU A 1 100 ? 1.672 -11.730 12.112 1.00 89.06 100 GLU A C 1
ATOM 816 O O . GLU A 1 100 ? 1.293 -10.620 12.481 1.00 89.06 100 GLU A O 1
ATOM 821 N N . TRP A 1 101 ? 0.820 -12.722 11.852 1.00 89.19 101 TRP A N 1
ATOM 822 C CA . TRP A 1 101 ? -0.623 -12.598 11.985 1.00 89.19 101 TRP A CA 1
ATOM 823 C C . TRP A 1 101 ? -1.073 -13.029 13.381 1.00 89.19 101 TRP A C 1
ATOM 825 O O . TRP A 1 101 ? -0.666 -14.082 13.868 1.00 89.19 101 TRP A O 1
ATOM 835 N N . GLU A 1 102 ? -1.952 -12.238 14.003 1.00 83.94 102 GLU A N 1
ATOM 836 C CA . GLU A 1 102 ? -2.376 -12.395 15.406 1.00 83.94 102 GLU A CA 1
ATOM 837 C C . GLU A 1 102 ? -2.921 -13.802 15.723 1.00 83.94 102 GLU A C 1
ATOM 839 O O . GLU A 1 102 ? -2.553 -14.390 16.738 1.00 83.94 102 GLU A O 1
ATOM 844 N N . ASP A 1 103 ? -3.688 -14.388 14.798 1.00 83.94 103 ASP A N 1
ATOM 845 C CA . ASP A 1 103 ? -4.267 -15.733 14.928 1.00 83.94 103 ASP A CA 1
ATOM 846 C C . ASP A 1 103 ? -3.641 -16.767 13.974 1.00 83.94 103 ASP A C 1
ATOM 848 O O . ASP A 1 103 ? -4.210 -17.839 13.749 1.00 83.94 103 ASP A O 1
ATOM 852 N N . GLY A 1 104 ? -2.507 -16.453 13.340 1.00 83.38 104 GLY A N 1
ATOM 853 C CA . GLY A 1 104 ? -1.908 -17.306 12.305 1.00 83.38 104 GLY A CA 1
ATOM 854 C C . GLY A 1 104 ? -2.751 -17.430 11.026 1.00 83.38 104 GLY A C 1
ATOM 855 O O . GLY A 1 104 ? -2.536 -18.339 10.226 1.00 83.38 104 GLY A O 1
ATOM 856 N N . HIS A 1 105 ? -3.713 -16.529 10.824 1.00 83.00 105 HIS A N 1
ATOM 857 C CA . HIS A 1 105 ? -4.539 -16.434 9.621 1.00 83.00 105 HIS A CA 1
ATOM 858 C C . HIS A 1 105 ? -4.482 -15.012 9.077 1.00 83.00 105 HIS A C 1
ATOM 860 O O . HIS A 1 105 ? -4.353 -14.063 9.848 1.00 83.00 105 HIS A O 1
ATOM 866 N N . TYR A 1 106 ? -4.592 -14.870 7.755 1.00 83.62 106 TYR A N 1
ATOM 867 C CA . TYR A 1 106 ? -4.615 -13.551 7.138 1.00 83.62 106 TYR A CA 1
ATOM 868 C C . TYR A 1 106 ? -5.782 -12.737 7.726 1.00 83.62 106 TYR A C 1
ATOM 870 O O . TYR A 1 106 ? -6.891 -13.278 7.814 1.00 83.62 106 TYR A O 1
ATOM 878 N N . PRO A 1 107 ? -5.565 -11.478 8.146 1.00 84.56 107 PRO A N 1
ATOM 879 C CA . PRO A 1 107 ? -6.617 -10.678 8.754 1.00 84.56 107 PRO A CA 1
ATOM 880 C C . PRO A 1 107 ? -7.826 -10.554 7.823 1.00 84.56 107 PRO A C 1
ATOM 882 O O . PRO A 1 107 ? -7.704 -10.175 6.663 1.00 84.56 107 PRO A O 1
ATOM 885 N N . THR A 1 108 ? -9.016 -10.861 8.334 1.00 86.88 108 THR A N 1
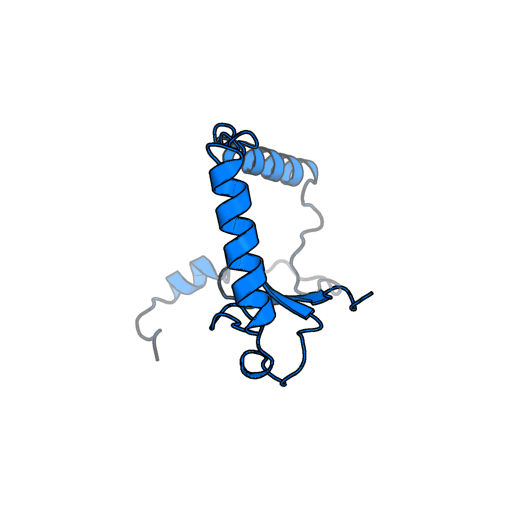ATOM 886 C CA . THR A 1 108 ? -10.278 -10.665 7.589 1.00 86.88 108 THR A CA 1
ATOM 887 C C . THR A 1 108 ? -10.827 -9.245 7.730 1.00 86.88 108 THR A C 1
ATOM 889 O O . THR A 1 108 ? -11.755 -8.844 7.029 1.00 86.88 108 THR A O 1
ATOM 892 N N . TYR A 1 109 ? -10.275 -8.478 8.666 1.00 86.44 109 TYR A N 1
ATOM 893 C CA . TYR A 1 109 ? -10.623 -7.089 8.899 1.00 86.44 109 TYR A CA 1
ATOM 894 C C . TYR A 1 109 ? -9.394 -6.308 9.359 1.00 86.44 109 TYR A C 1
ATOM 896 O O . TYR A 1 109 ? -8.495 -6.856 9.992 1.00 86.44 109 TYR A O 1
ATOM 904 N N . GLU A 1 110 ? -9.391 -5.016 9.067 1.00 86.56 110 GLU A N 1
ATOM 905 C CA . GLU A 1 110 ? -8.454 -4.039 9.607 1.00 86.56 110 GLU A CA 1
ATOM 906 C C . GLU A 1 110 ? -9.195 -3.148 10.609 1.00 86.56 110 GLU A C 1
ATOM 908 O O . GLU A 1 110 ? -10.346 -2.764 10.375 1.00 86.56 110 GLU A O 1
ATOM 913 N N . ILE A 1 111 ? -8.562 -2.844 11.743 1.00 88.50 111 ILE A N 1
ATOM 914 C CA . ILE A 1 111 ? -9.123 -1.941 12.750 1.00 88.50 111 ILE A CA 1
ATOM 915 C C . ILE A 1 111 ? -8.508 -0.559 12.556 1.00 88.50 111 ILE A C 1
ATOM 917 O O . ILE A 1 111 ? -7.306 -0.373 12.724 1.00 88.50 111 ILE A O 1
ATOM 921 N N . ILE A 1 112 ? -9.349 0.424 12.249 1.00 87.19 112 ILE A N 1
ATOM 922 C CA . ILE A 1 112 ? -8.959 1.831 12.205 1.00 87.19 112 ILE A CA 1
ATOM 923 C C . ILE A 1 112 ? -9.448 2.494 13.491 1.00 87.19 112 ILE A C 1
ATOM 925 O O . ILE A 1 112 ? -10.656 2.624 13.710 1.00 87.19 112 ILE A O 1
ATOM 929 N N . HIS A 1 113 ? -8.516 2.946 14.328 1.00 88.94 113 HIS A N 1
ATOM 930 C CA . HIS A 1 113 ? -8.847 3.695 15.538 1.00 88.94 113 HIS A CA 1
ATOM 931 C C . HIS A 1 113 ? -9.279 5.123 15.179 1.00 88.94 113 HIS A C 1
ATOM 933 O O . HIS A 1 113 ? -8.569 5.869 14.500 1.00 88.94 113 HIS A O 1
ATOM 939 N N . ILE A 1 114 ? -10.464 5.524 15.639 1.00 87.25 114 ILE A N 1
ATOM 940 C CA . ILE A 1 114 ? -11.076 6.823 15.355 1.00 87.25 114 ILE A CA 1
ATOM 941 C C . ILE A 1 114 ? -11.136 7.674 16.627 1.00 87.25 114 ILE A C 1
ATOM 943 O O . ILE A 1 114 ? -11.674 7.285 17.664 1.00 87.25 114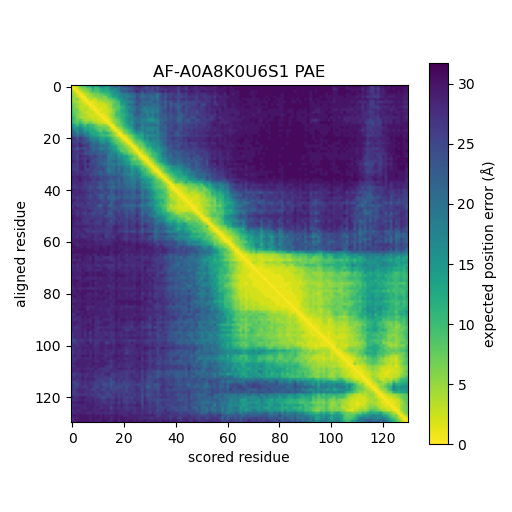 ILE A O 1
ATOM 947 N N . GLY A 1 115 ? -10.685 8.924 16.500 1.00 81.12 115 GLY A N 1
ATOM 948 C CA . GLY A 1 115 ? -10.803 9.956 17.530 1.00 81.12 115 GLY A CA 1
ATOM 949 C C . GLY A 1 115 ? -9.521 10.176 18.332 1.00 81.12 115 GLY A C 1
ATOM 950 O O . GLY A 1 115 ? -8.561 9.423 18.245 1.00 81.12 115 GLY A O 1
ATOM 951 N N . ARG A 1 116 ? -9.499 11.248 19.133 1.00 74.12 116 ARG A N 1
ATOM 952 C CA . ARG A 1 116 ? -8.296 11.720 19.852 1.00 74.12 116 ARG A CA 1
ATOM 953 C C . ARG A 1 116 ? -7.804 10.804 20.987 1.00 74.12 116 ARG A C 1
ATOM 955 O O . ARG A 1 116 ? -6.803 11.135 21.610 1.00 74.12 116 ARG A O 1
ATOM 962 N N . GLN A 1 117 ? -8.518 9.721 21.290 1.00 76.81 117 GLN A N 1
ATOM 963 C CA . GLN A 1 117 ? -8.212 8.805 22.398 1.00 76.81 117 GLN A CA 1
ATOM 964 C C . GLN A 1 117 ? -8.458 7.330 22.037 1.00 76.81 117 GLN A C 1
ATOM 966 O O . GLN A 1 117 ? -8.648 6.533 22.944 1.00 76.81 117 GLN A O 1
ATOM 971 N N . GLU A 1 118 ? -8.543 6.979 20.744 1.00 71.06 118 GLU A N 1
ATOM 972 C CA . GLU A 1 118 ? -8.751 5.579 20.299 1.00 71.06 118 GLU A CA 1
ATOM 973 C C . GLU A 1 118 ? -10.004 4.908 20.906 1.00 71.06 118 GLU A C 1
ATOM 975 O O . GLU A 1 118 ? -10.134 3.695 20.954 1.00 71.06 118 GLU A O 1
ATOM 980 N N . LEU A 1 119 ? -10.974 5.701 21.374 1.00 73.62 119 LEU A N 1
ATOM 981 C CA . LEU A 1 119 ? -12.181 5.201 22.048 1.00 73.62 119 LEU A CA 1
ATOM 982 C C . LEU A 1 119 ? -13.185 4.540 21.093 1.00 73.62 119 LEU A C 1
ATOM 984 O O . LEU A 1 119 ? -14.221 4.044 21.539 1.00 73.62 119 LEU A O 1
ATOM 988 N N . LYS A 1 120 ? -12.952 4.624 19.783 1.00 85.62 120 LYS A N 1
ATOM 989 C CA . LYS A 1 120 ? -13.854 4.108 18.759 1.00 85.62 120 LYS A CA 1
ATOM 990 C C . LYS A 1 120 ? -13.049 3.340 17.731 1.00 85.62 120 LYS A C 1
ATOM 992 O O . LYS A 1 120 ? -12.163 3.914 17.110 1.00 85.62 120 LYS A O 1
ATOM 997 N N . ASP A 1 121 ? -13.462 2.107 17.493 1.00 90.06 121 ASP A N 1
ATOM 998 C CA . ASP A 1 121 ? -12.861 1.238 16.493 1.00 90.06 121 ASP A CA 1
ATOM 999 C C . ASP A 1 121 ? -13.799 1.086 15.305 1.00 90.06 121 ASP A C 1
ATOM 1001 O O . ASP A 1 121 ? -14.993 0.807 15.455 1.00 90.06 121 ASP A O 1
ATOM 1005 N N . LEU A 1 122 ? -13.254 1.290 14.109 1.00 87.44 122 LEU A N 1
ATOM 1006 C CA . LEU A 1 122 ? -13.913 0.954 12.859 1.00 87.44 122 LEU A CA 1
ATOM 1007 C C . LEU A 1 122 ? -13.271 -0.308 12.296 1.00 87.44 122 LEU A C 1
ATOM 1009 O O . LEU A 1 122 ? -12.112 -0.291 11.896 1.00 87.44 122 LEU A O 1
ATOM 1013 N N . HIS A 1 123 ? -14.052 -1.382 12.233 1.00 89.44 123 HIS A N 1
ATOM 1014 C CA . HIS A 1 123 ? -13.649 -2.614 11.570 1.00 89.44 123 HIS A CA 1
ATOM 1015 C C . HIS A 1 123 ? -13.974 -2.512 10.081 1.00 89.44 123 HIS A C 1
ATOM 1017 O O . HIS A 1 123 ? -15.141 -2.398 9.698 1.00 89.44 123 HIS A O 1
ATOM 1023 N N . VAL A 1 124 ? -12.943 -2.557 9.248 1.00 88.31 124 VAL A N 1
ATOM 1024 C CA . VAL A 1 124 ? -13.058 -2.567 7.791 1.00 88.31 124 VAL A CA 1
ATOM 1025 C C . VAL A 1 124 ? -12.791 -3.984 7.313 1.00 88.31 124 VAL A C 1
ATOM 1027 O O . VAL A 1 124 ? -11.689 -4.489 7.485 1.00 88.31 124 VAL A O 1
ATOM 1030 N N . SER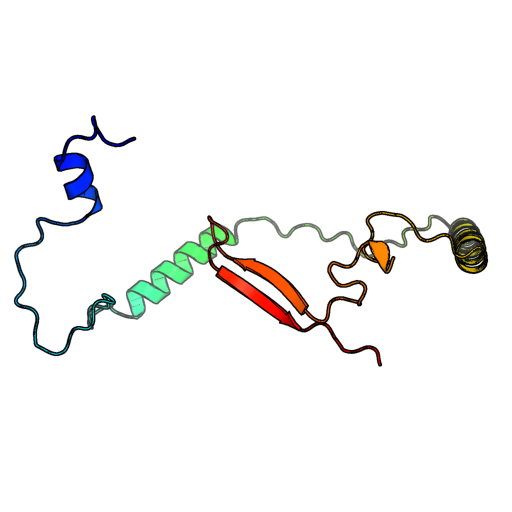 A 1 125 ? -13.791 -4.641 6.728 1.00 87.81 125 SER A N 1
ATOM 1031 C CA . SER A 1 125 ? -13.601 -5.965 6.130 1.00 87.81 125 SER A CA 1
ATOM 1032 C C . SER A 1 125 ? -12.613 -5.885 4.968 1.00 87.81 125 SER A C 1
ATOM 1034 O O . SER A 1 125 ? -12.782 -5.066 4.062 1.00 87.81 125 SER A O 1
ATOM 1036 N N . LEU A 1 126 ? -11.602 -6.747 4.996 1.00 84.19 126 LEU A N 1
ATOM 1037 C CA . LEU A 1 126 ? -10.677 -6.930 3.886 1.00 84.19 126 LEU A CA 1
ATOM 1038 C C . LEU A 1 126 ? -11.308 -7.887 2.870 1.00 84.19 126 LEU A C 1
ATOM 1040 O O . LEU A 1 126 ? -12.165 -8.699 3.216 1.00 84.19 126 LEU A O 1
ATOM 1044 N N . ALA A 1 127 ? -10.948 -7.741 1.596 1.00 75.62 127 ALA A N 1
ATOM 1045 C CA . ALA A 1 127 ? -11.505 -8.591 0.552 1.00 75.62 127 ALA A CA 1
ATOM 1046 C C . ALA A 1 127 ? -11.090 -10.051 0.778 1.00 75.62 127 ALA A C 1
ATOM 1048 O O . ALA A 1 127 ? -9.909 -10.336 0.987 1.00 75.62 127 ALA A O 1
ATOM 1049 N N . ASP A 1 128 ? -12.056 -10.965 0.683 1.00 66.00 128 ASP A N 1
ATOM 1050 C CA . ASP A 1 128 ? -11.765 -12.393 0.638 1.00 66.00 128 ASP A CA 1
ATOM 1051 C C . ASP A 1 128 ? -10.931 -12.688 -0.620 1.00 66.00 128 ASP A C 1
ATOM 1053 O O . ASP A 1 128 ? -11.238 -12.192 -1.709 1.00 66.00 128 ASP A O 1
ATOM 1057 N N . LEU A 1 129 ? -9.857 -13.468 -0.460 1.00 57.75 129 LEU A N 1
ATOM 1058 C CA . LEU A 1 129 ? -8.998 -13.927 -1.556 1.00 57.75 129 LEU A CA 1
ATOM 1059 C C . LEU A 1 129 ? -9.859 -14.522 -2.689 1.00 57.75 129 LEU A C 1
ATOM 1061 O O . LEU A 1 129 ? -10.547 -15.521 -2.475 1.00 57.75 129 LEU A O 1
ATOM 1065 N N . ILE A 1 130 ? -9.822 -13.887 -3.868 1.00 49.53 130 ILE A N 1
ATOM 1066 C CA . ILE A 1 130 ? -10.467 -14.351 -5.113 1.00 49.53 130 ILE A CA 1
ATOM 1067 C C . ILE A 1 130 ? -9.659 -15.499 -5.720 1.00 49.53 130 ILE A C 1
ATOM 1069 O O . ILE A 1 130 ? -8.415 -15.358 -5.788 1.00 49.53 130 ILE A O 1
#

Solvent-accessible surface area (backbone atoms only — not comparable to full-atom values): 8803 Å² total; per-residue (Å²): 133,91,62,90,82,64,57,67,68,62,54,39,73,76,60,63,70,81,60,79,84,72,84,78,61,102,78,74,64,98,65,93,69,72,97,75,66,58,63,68,56,56,53,50,49,52,51,55,55,50,58,63,70,62,70,60,73,79,76,81,70,76,69,93,64,74,92,51,95,44,70,68,58,44,51,52,50,53,51,53,49,51,52,36,57,76,67,67,66,75,69,85,93,68,75,76,48,55,88,66,30,95,84,57,46,82,73,61,52,48,78,46,71,43,70,101,73,58,84,36,78,44,77,43,77,47,84,78,90,128

Foldseek 3Di:
DPCPPPDVVVVCVVVVPPDDDDPDDPPDDPPDDDPPPPVVVVVVVVVVVVVVVPPDDPPPPPDPDPPDPDPVSVVVVVVVVVVCVVVVPDDPPPLPALVSDPVSDRDQWDWDQDDPPSPDTDTHGDDDDD

Radius of gyration: 27.91 Å; Cα contacts (8 Å, |Δi|>4): 52; chains: 1; bounding box: 59×47×64 Å

Secondary structure (DSSP, 8-state):
---TT--HHHHHHHHTTTS------TT--SS---TT--HHHHHHHHHHHHHHHT-SPPP-------S-SSHHHHHHHHHHHHHHHHTT-PPTTSS-SGGGSTTSS--SEEEEEESTTS-EEEEEEPPPP-